Protein AF-A0A9D2QWA0-F1 (afdb_monomer)

Solvent-accessible surface area (backbone atoms only — not comparable to full-atom values): 5371 Å² total; per-residue (Å²): 86,60,29,34,27,44,68,41,80,89,77,74,42,42,28,40,41,16,81,89,75,77,43,72,44,80,60,57,70,72,38,72,33,29,41,60,56,93,96,42,76,44,83,41,35,37,32,66,38,80,91,77,73,41,72,27,36,65,100,41,71,89,48,75,50,66,71,34,50,34,31,42,85,59,55,69,39,95,89,42,96,81,40,60,78,82,78,81,129

Secondary structure (DSSP, 8-state):
-EEEEEEETTTTEEEEEETTTTEEEEE-TT-EEEEEETTEEEEEEEEEETTTTEEEETT-TTS--TT-EEE---S--TT-TT-------

Radius of gyration: 13.7 Å; Cα contacts (8 Å, |Δi|>4): 155; chains: 1; bounding box: 30×34×34 Å

Foldseek 3Di:
DKAWWAADPVVRWIWGQDPPVNDIGTDDQQDWKFFDDPPDTDIWGWHQDPVVRDIDTVVPRVDDRHGTIIGDDQLDDVVDPRSDPPPDD

Sequence (89 aa):
MMGVLHINHRENKISLDSHTEHRKIDLASGQYIYFKVKNSWIPVMVKYSPESGRWCFCHMENININGQEAMVKDFYDPEDPGSQKSEHR

pLDDT: mean 87.52, std 16.19, range [35.06, 98.06]

Nearest PDB structures (foldseek):
  3nrl-assembly1_A  TM=8.599E-01  e=1.094E-03  Mediterraneibacter gnavus ATCC 29149
  2f43-assembly1_B  TM=4.389E-01  e=7.602E-01  Rattus norvegicus
  6vej-assembly1_P  TM=4.561E-01  e=1.399E+00  Pseudomonas aeruginosa
  1mab-assembly1_B  TM=4.113E-01  e=1.563E+00  Rattus norvegicus
  8f8u-assembly1_A  TM=4.765E-01  e=2.436E+00  Klebsiella pneumoniae subsp. pneumoniae 1158

Structure (mmCIF, N/CA/C/O backbone):
data_AF-A0A9D2QWA0-F1
#
_entry.id   AF-A0A9D2QWA0-F1
#
loop_
_atom_site.group_PDB
_atom_site.id
_atom_site.type_symbol
_atom_site.label_atom_id
_atom_site.label_alt_id
_atom_site.label_comp_id
_atom_site.label_asym_id
_atom_site.label_entity_id
_atom_site.label_seq_id
_atom_site.pdbx_PDB_ins_code
_atom_site.Cartn_x
_atom_site.Cartn_y
_atom_site.Cartn_z
_atom_site.occupancy
_atom_site.B_iso_or_equiv
_atom_site.auth_seq_id
_atom_site.auth_comp_id
_atom_site.auth_asym_id
_atom_site.auth_atom_id
_atom_site.pdbx_PDB_model_num
ATOM 1 N N . MET A 1 1 ? 7.870 6.884 -6.909 1.00 89.81 1 MET A N 1
ATOM 2 C CA . MET A 1 1 ? 8.564 5.757 -6.252 1.00 89.81 1 MET A CA 1
ATOM 3 C C . MET A 1 1 ? 7.724 4.480 -6.296 1.00 89.81 1 MET A C 1
ATOM 5 O O . MET A 1 1 ? 6.570 4.495 -5.867 1.00 89.81 1 MET A O 1
ATOM 9 N N . MET A 1 2 ? 8.296 3.374 -6.781 1.00 94.75 2 MET A N 1
ATOM 10 C CA . MET A 1 2 ? 7.685 2.028 -6.769 1.00 94.75 2 MET A CA 1
ATOM 11 C C . MET A 1 2 ? 8.417 1.122 -5.771 1.00 94.75 2 MET A C 1
ATOM 13 O O . MET A 1 2 ? 9.642 1.181 -5.676 1.00 94.75 2 MET A O 1
ATOM 17 N N . GLY A 1 3 ? 7.689 0.272 -5.047 1.00 96.75 3 GLY A N 1
ATOM 18 C CA . GLY A 1 3 ? 8.272 -0.619 -4.046 1.00 96.75 3 GLY A CA 1
ATOM 19 C C . GLY A 1 3 ? 7.299 -1.661 -3.498 1.00 96.75 3 GLY A C 1
ATOM 20 O O . GLY A 1 3 ? 6.225 -1.888 -4.057 1.00 96.75 3 GLY A O 1
ATOM 21 N N . VAL A 1 4 ? 7.677 -2.280 -2.382 1.00 97.81 4 VAL A N 1
ATOM 22 C CA . VAL A 1 4 ? 6.881 -3.281 -1.660 1.00 97.81 4 VAL A CA 1
ATOM 23 C C . VAL A 1 4 ? 6.417 -2.713 -0.321 1.00 97.81 4 VAL A C 1
ATOM 25 O O . VAL A 1 4 ? 7.168 -2.033 0.380 1.00 97.81 4 VAL A O 1
ATOM 28 N N . LEU A 1 5 ? 5.158 -2.963 0.034 1.00 98.06 5 LEU A N 1
ATOM 29 C CA . LEU A 1 5 ? 4.584 -2.531 1.304 1.00 98.06 5 LEU A CA 1
ATOM 30 C C . LEU A 1 5 ? 5.052 -3.421 2.456 1.00 98.06 5 LEU A C 1
ATOM 32 O O . LEU A 1 5 ? 4.906 -4.641 2.410 1.00 98.06 5 LEU A O 1
ATOM 36 N N . HIS A 1 6 ? 5.526 -2.802 3.533 1.00 97.94 6 HIS A N 1
ATOM 37 C CA . HIS A 1 6 ? 5.951 -3.481 4.751 1.00 97.94 6 HIS A CA 1
ATOM 38 C C . HIS A 1 6 ? 5.279 -2.886 5.981 1.00 97.94 6 HIS A C 1
ATOM 40 O O . HIS A 1 6 ? 5.351 -1.675 6.215 1.00 97.94 6 HIS A O 1
ATOM 46 N N . ILE A 1 7 ? 4.680 -3.754 6.798 1.00 97.31 7 ILE A N 1
ATOM 47 C CA . ILE A 1 7 ? 4.154 -3.395 8.115 1.00 97.31 7 ILE A CA 1
ATOM 48 C C . ILE A 1 7 ? 5.224 -3.639 9.182 1.00 97.31 7 ILE A C 1
ATOM 50 O O . ILE A 1 7 ? 5.720 -4.753 9.350 1.00 97.31 7 ILE A O 1
ATOM 54 N N . ASN A 1 8 ? 5.521 -2.607 9.967 1.00 95.62 8 ASN A N 1
ATOM 55 C CA . ASN A 1 8 ? 6.226 -2.741 11.234 1.00 95.62 8 ASN A CA 1
ATOM 56 C C . ASN A 1 8 ? 5.195 -2.867 12.364 1.00 95.62 8 ASN A C 1
ATOM 58 O O . ASN A 1 8 ? 4.610 -1.876 12.801 1.00 95.62 8 ASN A O 1
ATOM 62 N N . HIS A 1 9 ? 4.995 -4.089 12.861 1.00 90.69 9 HIS A N 1
ATOM 63 C CA . HIS A 1 9 ? 4.032 -4.369 13.929 1.00 90.69 9 HIS A CA 1
ATOM 64 C C . HIS A 1 9 ? 4.393 -3.737 15.281 1.00 90.69 9 HIS A C 1
ATOM 66 O O . HIS A 1 9 ? 3.496 -3.495 16.081 1.00 90.69 9 HIS A O 1
ATOM 72 N N . ARG A 1 10 ? 5.678 -3.461 15.550 1.00 92.19 10 ARG A N 1
ATOM 73 C CA . ARG A 1 10 ? 6.106 -2.853 16.823 1.00 92.19 10 ARG A CA 1
ATOM 74 C C . ARG A 1 10 ? 5.750 -1.373 16.893 1.00 92.19 10 ARG A C 1
ATOM 76 O O . ARG A 1 10 ? 5.358 -0.890 17.945 1.00 92.19 10 ARG A O 1
ATOM 83 N N . GLU A 1 11 ? 5.882 -0.674 15.771 1.00 93.44 11 GLU A N 1
ATOM 84 C CA . GLU A 1 11 ? 5.608 0.766 15.667 1.00 93.44 11 GLU A CA 1
ATOM 85 C C . GLU A 1 11 ? 4.218 1.071 15.099 1.00 93.44 11 GLU A C 1
ATOM 87 O O . GLU A 1 11 ? 3.840 2.233 14.994 1.00 93.44 11 GLU A O 1
ATOM 92 N N . ASN A 1 12 ? 3.468 0.037 14.708 1.00 93.62 12 ASN A N 1
ATOM 93 C CA . ASN A 1 12 ? 2.205 0.153 13.986 1.00 93.62 12 ASN A CA 1
ATOM 94 C C . ASN A 1 12 ? 2.296 1.065 12.745 1.00 93.62 12 ASN A C 1
ATOM 96 O O . ASN A 1 12 ? 1.397 1.855 12.457 1.00 93.62 12 ASN A O 1
ATOM 100 N N . LYS A 1 13 ? 3.391 0.944 11.991 1.00 96.38 13 LYS A N 1
ATOM 101 C CA . LYS A 1 13 ? 3.635 1.721 10.770 1.00 96.38 13 LYS A CA 1
ATOM 102 C C . LYS A 1 13 ? 3.545 0.848 9.536 1.00 96.38 13 LYS A C 1
ATOM 104 O O . LYS A 1 13 ? 3.883 -0.335 9.577 1.00 96.38 13 LYS A O 1
ATOM 109 N N . ILE A 1 14 ? 3.170 1.468 8.428 1.00 98.00 14 ILE A N 1
ATOM 110 C CA . ILE A 1 14 ? 3.308 0.903 7.094 1.00 98.00 14 ILE A CA 1
ATOM 111 C C . ILE A 1 14 ? 4.267 1.772 6.284 1.00 98.00 14 ILE A C 1
ATOM 113 O O . ILE A 1 14 ? 4.289 2.994 6.414 1.00 98.00 14 ILE A O 1
ATOM 117 N N . SER A 1 15 ? 5.076 1.122 5.461 1.00 97.50 15 SER A N 1
ATOM 118 C CA . SER A 1 15 ? 6.108 1.766 4.657 1.00 97.50 15 SER A CA 1
ATOM 119 C C . SER A 1 15 ? 6.180 1.139 3.273 1.00 97.50 15 SER A C 1
ATOM 121 O O . SER A 1 15 ? 5.857 -0.037 3.121 1.00 97.50 15 SER A O 1
ATOM 123 N N . LEU A 1 16 ? 6.600 1.917 2.282 1.00 97.62 16 LEU A N 1
ATOM 124 C CA . LEU A 1 16 ? 6.940 1.449 0.945 1.00 97.62 16 LEU A CA 1
ATOM 125 C C . LEU A 1 16 ? 8.464 1.386 0.828 1.00 97.62 16 LEU A C 1
ATOM 127 O O . LEU A 1 16 ? 9.132 2.411 0.969 1.00 97.62 16 LEU A O 1
ATOM 131 N N . ASP A 1 17 ? 9.000 0.196 0.583 1.00 97.25 17 ASP A N 1
ATOM 132 C CA . ASP A 1 17 ? 10.434 -0.050 0.418 1.00 97.25 17 ASP A CA 1
ATOM 133 C C . ASP A 1 17 ? 10.756 -0.290 -1.061 1.00 97.25 17 ASP A C 1
ATOM 135 O O . ASP A 1 17 ? 10.228 -1.212 -1.688 1.00 97.25 17 ASP A O 1
ATOM 139 N N . SER A 1 18 ? 11.584 0.577 -1.640 1.00 95.62 18 SER A N 1
ATOM 140 C CA . SER A 1 18 ? 12.078 0.445 -3.005 1.00 95.62 18 SER A CA 1
ATOM 141 C C . SER A 1 18 ? 13.518 -0.042 -2.983 1.00 95.62 18 SER A C 1
ATOM 143 O O . SER A 1 18 ? 14.452 0.723 -2.729 1.00 95.62 18 SER A O 1
ATOM 145 N N . HIS A 1 19 ? 13.708 -1.312 -3.336 1.00 90.12 19 HIS A N 1
ATOM 146 C CA . HIS A 1 19 ? 15.041 -1.888 -3.492 1.00 90.12 19 HIS A CA 1
ATOM 147 C C . HIS A 1 19 ? 15.852 -1.214 -4.604 1.00 90.12 19 HIS A C 1
ATOM 149 O O . HIS A 1 19 ? 17.064 -1.087 -4.471 1.00 90.12 19 HIS A O 1
ATOM 155 N N . THR A 1 20 ? 15.200 -0.772 -5.684 1.00 88.88 20 THR A N 1
ATOM 156 C CA . THR A 1 20 ? 15.866 -0.135 -6.831 1.00 88.88 20 THR A CA 1
ATOM 157 C C . THR A 1 20 ? 16.326 1.283 -6.526 1.00 88.88 20 THR A C 1
ATOM 159 O O . THR A 1 20 ? 17.374 1.702 -7.002 1.00 88.88 20 THR A O 1
ATOM 162 N N . GLU A 1 21 ? 15.548 2.025 -5.737 1.00 90.00 21 GLU A N 1
ATOM 163 C CA . GLU A 1 21 ? 15.873 3.403 -5.354 1.00 90.00 21 GLU A CA 1
ATOM 164 C C . GLU A 1 21 ? 16.660 3.468 -4.029 1.00 90.00 21 GLU A C 1
ATOM 166 O O . GLU A 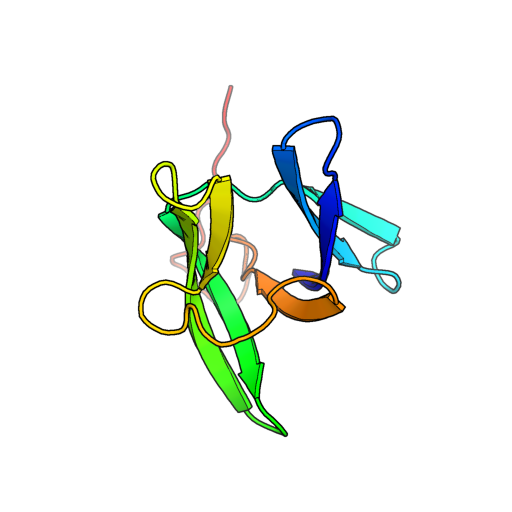1 21 ? 17.024 4.557 -3.592 1.00 90.00 21 GLU A O 1
ATOM 171 N N . HIS A 1 22 ? 16.905 2.322 -3.372 1.00 92.00 22 HIS A N 1
ATOM 172 C CA . HIS A 1 22 ? 17.464 2.227 -2.014 1.00 92.00 22 HIS A CA 1
ATOM 173 C C . HIS A 1 22 ? 16.775 3.177 -1.021 1.00 92.00 22 HIS A C 1
ATOM 175 O O . HIS A 1 22 ? 17.405 3.779 -0.149 1.00 92.00 22 HIS A O 1
ATOM 181 N N . ARG A 1 23 ? 15.459 3.331 -1.180 1.00 92.50 23 ARG A N 1
ATOM 182 C CA . ARG A 1 23 ? 14.653 4.323 -0.474 1.00 92.50 23 ARG A CA 1
ATOM 183 C C . ARG A 1 23 ? 13.495 3.630 0.215 1.00 92.50 23 ARG A C 1
ATOM 185 O O . ARG A 1 23 ? 12.874 2.734 -0.345 1.00 92.50 23 ARG A O 1
ATOM 192 N N . LYS A 1 24 ? 13.166 4.103 1.410 1.00 95.19 24 LYS A N 1
ATOM 193 C CA . LYS A 1 24 ? 11.993 3.680 2.166 1.00 95.19 24 LYS A CA 1
ATOM 194 C C . LYS A 1 24 ? 11.208 4.909 2.594 1.00 95.19 24 LYS A C 1
ATOM 196 O O . LYS A 1 24 ? 11.803 5.867 3.085 1.00 95.19 24 LYS A O 1
ATOM 201 N N . ILE A 1 25 ? 9.896 4.886 2.396 1.00 94.94 25 ILE A N 1
ATOM 202 C CA . ILE A 1 25 ? 9.000 5.967 2.820 1.00 94.94 25 ILE A CA 1
ATOM 203 C C . ILE A 1 25 ? 7.903 5.410 3.718 1.00 94.94 25 ILE A C 1
ATOM 205 O O . ILE A 1 25 ? 7.342 4.354 3.432 1.00 94.94 25 ILE A O 1
ATOM 209 N N . ASP A 1 26 ? 7.592 6.115 4.799 1.00 96.50 26 ASP A N 1
ATOM 210 C CA . ASP A 1 26 ? 6.436 5.797 5.635 1.00 96.50 26 ASP A CA 1
ATOM 211 C C . ASP A 1 26 ? 5.165 6.331 4.961 1.00 96.50 26 ASP A C 1
ATOM 213 O O . ASP A 1 26 ? 5.178 7.409 4.360 1.00 96.50 26 ASP A O 1
ATOM 217 N N . LEU A 1 27 ? 4.069 5.576 5.045 1.00 96.25 27 LEU A N 1
ATOM 218 C CA . LEU A 1 27 ? 2.770 5.993 4.517 1.00 96.25 27 LEU A CA 1
ATOM 219 C C . LEU A 1 27 ? 1.826 6.359 5.662 1.00 96.25 27 LEU A C 1
ATOM 221 O O . LEU A 1 27 ? 1.83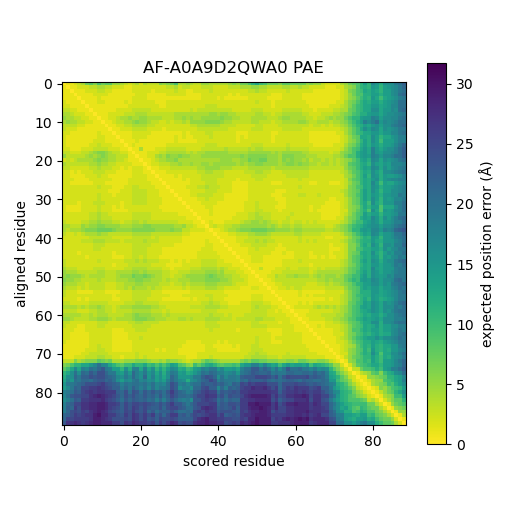3 5.735 6.726 1.00 96.25 27 LEU A O 1
ATOM 225 N N . ALA A 1 28 ? 0.973 7.349 5.417 1.00 95.75 28 ALA A N 1
ATOM 226 C CA . ALA A 1 28 ? -0.060 7.760 6.357 1.00 95.75 28 ALA A CA 1
ATOM 227 C C . ALA A 1 28 ? -1.395 7.046 6.084 1.00 95.75 28 ALA A C 1
ATOM 229 O O . ALA A 1 28 ? -1.739 6.724 4.946 1.00 95.75 28 ALA A O 1
ATOM 230 N N . SER A 1 29 ? -2.198 6.844 7.133 1.00 96.94 29 SER A N 1
ATOM 231 C CA . SER A 1 29 ? -3.595 6.429 6.957 1.00 96.94 29 SER A CA 1
ATOM 232 C C . SER A 1 29 ? -4.371 7.529 6.229 1.00 96.94 29 SER A C 1
ATOM 234 O O . SER A 1 29 ? -4.285 8.695 6.602 1.00 96.94 29 SER A O 1
ATOM 236 N N . GLY A 1 30 ? -5.139 7.157 5.208 1.00 96.69 30 GLY A N 1
ATOM 237 C CA . GLY A 1 30 ? -5.825 8.080 4.302 1.00 96.69 30 GLY A CA 1
ATOM 238 C C . GLY A 1 30 ? -5.038 8.408 3.029 1.00 96.69 30 GLY A C 1
ATOM 239 O O . GLY A 1 30 ? -5.578 9.061 2.138 1.00 96.69 30 GLY A O 1
ATOM 240 N N . GLN A 1 31 ? -3.788 7.953 2.906 1.00 95.75 31 GLN A N 1
ATOM 241 C CA . GLN A 1 31 ? -2.966 8.212 1.728 1.00 95.75 31 GLN A CA 1
ATOM 242 C C . GLN A 1 31 ? -3.381 7.328 0.546 1.00 95.75 31 GLN A C 1
ATOM 244 O O . GLN A 1 31 ? -3.555 6.114 0.685 1.00 95.75 31 GLN A O 1
ATOM 249 N N . TYR A 1 32 ? -3.495 7.941 -0.633 1.00 96.12 32 TYR A N 1
ATOM 250 C CA . TYR A 1 32 ? -3.691 7.224 -1.888 1.00 96.12 32 TYR A CA 1
ATOM 251 C C . TYR A 1 32 ? -2.365 6.695 -2.432 1.00 96.12 32 TYR A C 1
ATOM 253 O O . TYR A 1 32 ? -1.364 7.413 -2.475 1.00 96.12 32 TYR A O 1
ATOM 261 N N . ILE A 1 33 ? -2.389 5.447 -2.888 1.00 96.75 33 ILE A N 1
ATOM 262 C CA . ILE A 1 33 ?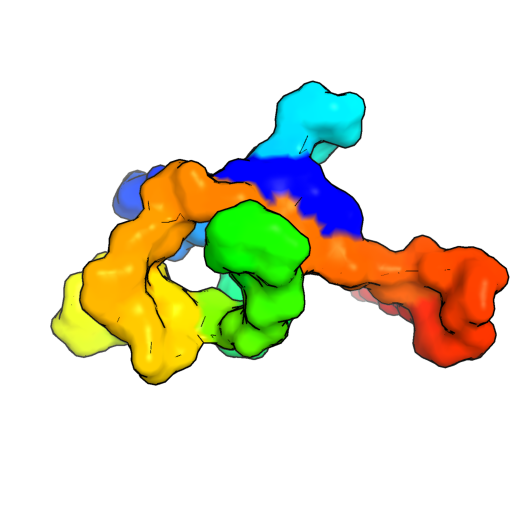 -1.291 4.786 -3.589 1.00 96.75 33 ILE A CA 1
ATOM 263 C C . ILE A 1 33 ? -1.845 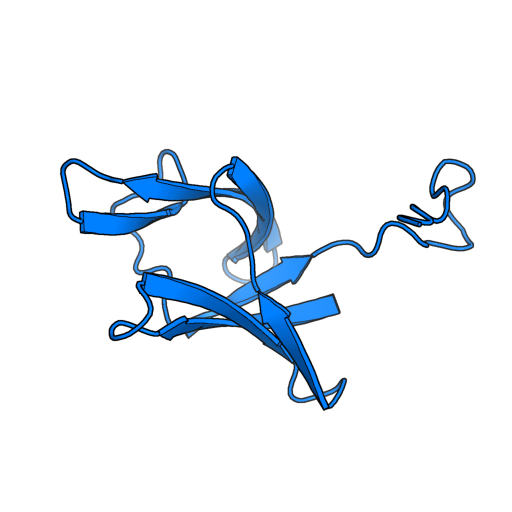4.023 -4.795 1.00 96.75 33 ILE A C 1
ATOM 265 O O . ILE A 1 33 ? -3.047 3.779 -4.892 1.00 96.75 33 ILE A O 1
ATOM 269 N N . TYR A 1 34 ? -0.967 3.583 -5.685 1.00 97.19 34 TYR A N 1
ATOM 270 C CA . TYR A 1 34 ? -1.302 2.616 -6.721 1.00 97.19 34 TYR A CA 1
ATOM 271 C C . TYR A 1 34 ? -0.890 1.220 -6.266 1.00 97.19 34 TYR A C 1
ATOM 273 O O . TYR A 1 34 ? 0.289 0.975 -6.043 1.00 97.19 34 TYR A O 1
ATOM 281 N N . PHE A 1 35 ? -1.844 0.306 -6.137 1.00 96.06 35 PHE A N 1
ATOM 282 C CA . PHE A 1 35 ? -1.609 -1.102 -5.820 1.00 96.06 35 PHE A CA 1
ATOM 283 C C . PHE A 1 35 ? -1.564 -1.923 -7.115 1.00 96.06 35 PHE A C 1
ATOM 285 O O . PHE A 1 35 ? -2.392 -1.728 -8.010 1.00 96.06 35 PHE A O 1
ATOM 292 N N . LYS A 1 36 ? -0.585 -2.823 -7.247 1.00 95.69 36 LYS A N 1
ATOM 293 C CA . LYS A 1 36 ? -0.443 -3.663 -8.438 1.00 95.69 36 LYS A CA 1
ATOM 294 C C . LYS A 1 36 ? -1.345 -4.890 -8.370 1.00 95.69 36 LYS A C 1
ATOM 296 O O . LYS A 1 36 ? -1.191 -5.748 -7.507 1.00 95.69 36 LYS A O 1
ATOM 301 N N . VAL A 1 37 ? -2.220 -5.037 -9.358 1.00 93.19 37 VAL A N 1
ATOM 302 C CA . VAL A 1 37 ? -3.018 -6.246 -9.581 1.00 93.19 37 VAL A CA 1
ATOM 303 C C . VAL A 1 37 ? -2.683 -6.795 -10.959 1.00 93.19 37 VAL A C 1
ATOM 305 O O . VAL A 1 37 ? -3.045 -6.210 -11.980 1.00 93.19 37 VAL A O 1
ATOM 30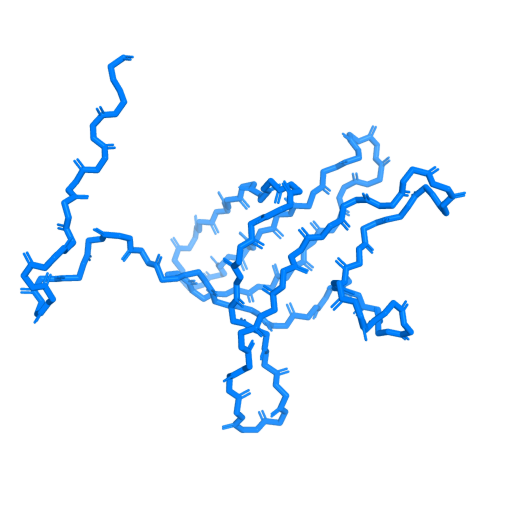8 N N . LYS A 1 38 ? -1.993 -7.942 -10.998 1.00 91.88 38 LYS A N 1
ATOM 309 C CA . LYS A 1 38 ? -1.462 -8.533 -12.238 1.00 91.88 38 LYS A CA 1
ATOM 310 C C . LYS A 1 38 ? -0.609 -7.504 -13.003 1.00 91.88 38 LYS A C 1
ATOM 312 O O . LYS A 1 38 ? 0.449 -7.113 -12.520 1.00 91.88 38 LYS A O 1
ATOM 317 N N . ASN A 1 39 ? -1.089 -7.042 -14.158 1.00 91.69 39 ASN A N 1
ATOM 318 C CA . ASN A 1 39 ? -0.403 -6.093 -15.038 1.00 91.69 39 ASN A CA 1
ATOM 319 C C . ASN A 1 39 ? -1.008 -4.680 -14.966 1.00 91.69 39 ASN A C 1
ATOM 321 O O . ASN A 1 39 ? -0.819 -3.882 -15.881 1.00 91.69 39 ASN A O 1
ATOM 325 N N . SER A 1 40 ? -1.776 -4.378 -13.919 1.00 94.50 40 SER A N 1
ATOM 326 C CA . SER A 1 40 ? -2.500 -3.114 -13.783 1.00 94.50 40 SER A CA 1
ATOM 327 C C . SER A 1 40 ? -2.217 -2.450 -12.444 1.00 94.50 40 SER A C 1
ATOM 329 O O . SER A 1 40 ? -2.057 -3.118 -11.425 1.00 94.50 40 SER A O 1
ATOM 331 N N . TRP A 1 41 ? -2.194 -1.121 -12.459 1.00 95.75 41 TRP A N 1
ATOM 332 C CA . TRP A 1 41 ? -2.077 -0.280 -11.275 1.00 95.75 41 TRP A CA 1
ATOM 333 C C . TRP A 1 41 ? -3.452 0.279 -10.935 1.00 95.75 41 TRP A C 1
ATOM 335 O O . TRP A 1 41 ? -4.042 0.991 -11.747 1.00 95.75 41 TRP A O 1
ATOM 345 N N . ILE A 1 42 ? -3.965 -0.049 -9.753 1.00 95.06 42 ILE A N 1
ATOM 346 C CA . ILE A 1 42 ? -5.261 0.441 -9.284 1.00 95.06 42 ILE A CA 1
ATOM 347 C C . ILE A 1 42 ? -5.068 1.457 -8.154 1.00 95.06 42 ILE A C 1
ATOM 349 O O . ILE A 1 42 ? -4.322 1.177 -7.214 1.00 95.06 42 ILE A O 1
ATOM 353 N N . PRO A 1 43 ? -5.703 2.641 -8.218 1.00 95.94 43 PRO A N 1
ATOM 354 C CA . PRO A 1 43 ? -5.641 3.601 -7.128 1.00 95.94 43 PRO A CA 1
ATOM 355 C C . PRO A 1 43 ? -6.434 3.067 -5.934 1.00 95.94 43 PRO A C 1
ATOM 357 O O . PRO A 1 43 ? -7.605 2.708 -6.056 1.00 95.94 43 PRO A O 1
ATOM 360 N N . VAL A 1 44 ? -5.793 3.019 -4.772 1.00 96.81 44 VAL A N 1
ATOM 361 C CA . VAL A 1 44 ? -6.393 2.571 -3.513 1.00 96.81 44 VAL A CA 1
ATOM 362 C C . VAL A 1 44 ? -5.955 3.483 -2.377 1.00 96.81 44 VAL A C 1
ATOM 364 O O . VAL A 1 44 ? -4.888 4.094 -2.423 1.00 96.81 44 VAL A O 1
ATOM 367 N N . MET A 1 45 ? -6.776 3.566 -1.335 1.00 97.44 45 MET A N 1
ATOM 368 C CA . MET A 1 45 ? -6.424 4.271 -0.107 1.00 97.44 45 MET A CA 1
ATOM 369 C C . MET A 1 45 ? -5.883 3.278 0.920 1.00 97.44 45 MET A C 1
ATOM 371 O O . MET A 1 45 ? -6.532 2.272 1.213 1.00 97.44 45 MET A O 1
ATOM 375 N N . VAL A 1 46 ? -4.723 3.579 1.497 1.00 97.44 46 VAL A N 1
ATOM 376 C CA . VAL A 1 46 ? -4.193 2.856 2.656 1.00 97.44 46 VAL A CA 1
ATOM 377 C C . VAL A 1 46 ? -4.858 3.397 3.914 1.00 97.44 46 VAL A C 1
ATOM 379 O O . VAL A 1 46 ? -4.907 4.607 4.124 1.00 97.44 46 VAL A O 1
ATOM 382 N N . LYS A 1 47 ? -5.361 2.512 4.771 1.00 96.88 47 LYS A N 1
ATOM 383 C CA . LYS A 1 47 ? -6.061 2.883 6.001 1.00 96.88 47 LYS A CA 1
ATOM 384 C C . LYS A 1 47 ? -5.591 2.016 7.162 1.00 96.88 47 LYS A C 1
ATOM 386 O O . LYS A 1 47 ? -5.433 0.807 7.016 1.00 96.88 47 LYS A O 1
ATOM 391 N N . TYR A 1 48 ? -5.420 2.627 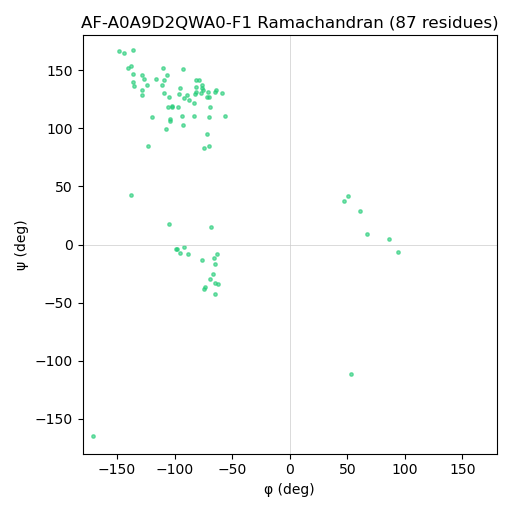8.329 1.00 96.56 48 TYR A N 1
ATOM 392 C CA . TYR A 1 48 ? -5.395 1.886 9.584 1.00 96.56 48 TYR A CA 1
ATOM 393 C C . TYR A 1 48 ? -6.829 1.738 10.102 1.00 96.56 48 TYR A C 1
ATOM 395 O O . TYR A 1 48 ? -7.538 2.732 10.251 1.00 96.56 48 TYR A O 1
ATOM 403 N N . SER A 1 49 ? -7.272 0.507 10.348 1.00 92.44 49 SER A N 1
ATOM 404 C CA . SER A 1 49 ? -8.570 0.208 10.955 1.00 92.44 49 SER A CA 1
ATOM 405 C C . SER A 1 49 ? -8.408 0.068 12.473 1.00 92.44 49 SER A C 1
ATOM 407 O O . SER A 1 49 ? -7.807 -0.919 12.915 1.00 92.44 49 SER A O 1
ATOM 409 N N . PRO A 1 50 ? -8.939 1.008 13.283 1.00 90.19 50 PRO A N 1
ATOM 410 C CA . PRO A 1 50 ? -8.868 0.917 14.740 1.00 90.19 50 PRO A CA 1
ATOM 411 C C . PRO A 1 50 ? -9.655 -0.277 15.289 1.00 90.19 50 PRO A C 1
ATOM 413 O O . PRO A 1 50 ? -9.232 -0.894 16.258 1.00 90.19 50 PRO A O 1
ATOM 416 N N . GLU A 1 51 ? -10.766 -0.635 14.639 1.00 90.62 51 GLU A N 1
ATOM 417 C CA . GLU A 1 51 ? -11.635 -1.746 15.047 1.00 90.62 51 GLU A CA 1
ATOM 418 C C . GLU A 1 51 ? -10.928 -3.099 14.935 1.00 90.62 51 GLU A C 1
ATOM 420 O O . GLU A 1 51 ? -11.033 -3.942 15.822 1.00 90.62 51 GLU A O 1
ATOM 425 N N . SER A 1 52 ? -10.180 -3.310 13.847 1.00 89.62 52 SER A N 1
ATOM 426 C CA . SER A 1 52 ? -9.470 -4.570 13.605 1.00 89.62 52 SER A CA 1
ATOM 427 C C . SER A 1 52 ? -7.990 -4.531 13.986 1.00 89.62 52 SER A C 1
ATOM 429 O O . SER A 1 52 ? -7.312 -5.547 13.814 1.00 89.62 52 SER A O 1
ATOM 431 N N . GLY A 1 53 ? -7.478 -3.371 14.412 1.00 91.81 53 GLY A N 1
ATOM 432 C CA . GLY A 1 53 ? -6.076 -3.132 14.764 1.00 91.81 53 GLY A CA 1
ATOM 433 C C . GLY A 1 53 ? -5.085 -3.356 13.616 1.00 91.81 53 GLY A C 1
ATOM 434 O O . GLY A 1 53 ? -3.954 -3.775 13.859 1.00 91.81 53 GLY A O 1
ATOM 435 N N . ARG A 1 54 ? -5.506 -3.165 12.358 1.00 94.88 54 ARG A N 1
ATOM 436 C CA . ARG A 1 54 ? -4.752 -3.603 11.168 1.00 94.88 54 ARG A CA 1
ATOM 437 C C . ARG A 1 54 ? -4.721 -2.543 10.075 1.00 94.88 54 ARG A C 1
ATOM 439 O O . ARG A 1 54 ? -5.696 -1.824 9.874 1.00 94.88 54 ARG A O 1
ATOM 446 N N . TRP A 1 55 ? -3.611 -2.502 9.344 1.00 97.62 55 TRP A N 1
ATOM 447 C CA . TRP A 1 55 ? -3.503 -1.779 8.080 1.00 97.62 55 TRP A CA 1
ATOM 448 C C . TRP A 1 55 ? -4.196 -2.563 6.964 1.00 97.62 55 TRP A C 1
ATOM 450 O O . TRP A 1 55 ? -4.041 -3.782 6.876 1.00 97.62 55 TRP A O 1
ATOM 460 N N . CYS A 1 56 ? -4.947 -1.868 6.118 1.00 97.25 56 CYS A N 1
ATOM 461 C CA . CYS A 1 56 ? -5.677 -2.442 4.995 1.00 97.25 56 CYS A CA 1
ATOM 462 C C . CYS A 1 56 ? -5.776 -1.456 3.825 1.00 97.25 56 CYS A C 1
ATOM 464 O O . CYS A 1 56 ? -5.524 -0.255 3.961 1.00 97.25 56 CYS A O 1
ATOM 466 N N . PHE A 1 57 ? -6.173 -1.980 2.669 1.00 97.25 57 PHE A N 1
ATOM 467 C CA . PHE A 1 57 ? -6.713 -1.167 1.589 1.00 97.25 57 PHE A CA 1
ATOM 468 C C . PHE A 1 57 ? -8.194 -0.898 1.869 1.00 97.25 57 PHE A C 1
ATOM 470 O O . PHE A 1 57 ? -8.948 -1.829 2.156 1.00 97.25 57 PHE A O 1
ATOM 477 N N . CYS A 1 58 ? -8.609 0.367 1.797 1.00 94.94 58 CYS A N 1
ATOM 478 C CA . CYS A 1 58 ? -10.004 0.753 1.999 1.00 94.94 58 CYS A CA 1
ATOM 479 C C . CYS A 1 58 ? -10.908 0.037 0.979 1.00 94.94 58 CYS A C 1
ATOM 481 O O . CYS A 1 58 ? -10.611 0.070 -0.217 1.00 94.94 58 CYS A O 1
ATOM 483 N N . HIS A 1 59 ? -11.994 -0.589 1.446 1.00 92.06 59 HIS A N 1
ATOM 484 C CA . HIS A 1 59 ? -12.933 -1.393 0.645 1.00 92.06 59 HIS A CA 1
ATOM 485 C C . HIS A 1 59 ? -12.355 -2.696 0.062 1.00 92.06 59 HIS A C 1
ATOM 487 O O . HIS A 1 59 ? -13.005 -3.345 -0.760 1.00 92.06 59 HIS A O 1
ATOM 493 N N . MET A 1 60 ? -11.140 -3.082 0.460 1.00 93.62 60 MET A N 1
ATOM 494 C CA . MET A 1 60 ? -10.478 -4.327 0.056 1.00 93.62 60 MET A CA 1
ATOM 495 C C . MET A 1 60 ? -9.783 -4.984 1.260 1.00 93.62 60 MET A C 1
ATOM 497 O O . MET A 1 60 ? -8.646 -5.454 1.178 1.00 93.62 60 MET A O 1
ATOM 501 N N . GLU A 1 61 ? -10.457 -5.005 2.411 1.00 92.88 61 GLU A N 1
ATOM 502 C CA . GLU A 1 61 ? -9.915 -5.466 3.696 1.00 92.88 61 GLU A CA 1
ATOM 503 C C . GLU A 1 61 ? -9.560 -6.963 3.713 1.00 92.88 61 GLU A C 1
ATOM 505 O O . GLU A 1 61 ? -8.810 -7.422 4.574 1.00 92.88 61 GLU A O 1
ATOM 510 N N . ASN A 1 62 ? -10.080 -7.730 2.754 1.00 93.12 62 ASN A N 1
ATOM 511 C CA . ASN A 1 62 ? -9.766 -9.142 2.557 1.00 93.12 62 ASN A CA 1
ATOM 512 C C . ASN A 1 62 ? -8.392 -9.381 1.903 1.00 93.12 62 ASN A C 1
ATOM 514 O O . ASN A 1 62 ? -7.917 -10.517 1.895 1.00 93.12 62 ASN A O 1
ATOM 518 N N . ILE A 1 63 ? -7.753 -8.348 1.345 1.00 93.88 63 ILE A N 1
ATOM 519 C CA . ILE A 1 63 ? -6.427 -8.449 0.730 1.00 93.88 63 ILE A CA 1
ATOM 520 C C . ILE A 1 63 ? -5.357 -8.198 1.794 1.00 93.88 63 ILE A C 1
ATOM 522 O O . ILE A 1 63 ? -5.363 -7.178 2.484 1.00 93.88 63 ILE A O 1
ATOM 526 N N . ASN A 1 64 ? -4.386 -9.110 1.899 1.00 94.38 64 ASN A N 1
ATOM 527 C CA . ASN A 1 64 ? -3.213 -8.877 2.734 1.00 94.38 64 ASN A CA 1
ATOM 528 C C . ASN A 1 64 ? -2.331 -7.789 2.107 1.00 94.38 64 ASN A C 1
ATOM 530 O O . ASN A 1 64 ? -1.679 -8.036 1.094 1.00 94.38 64 ASN A O 1
ATOM 534 N N . ILE A 1 65 ? -2.295 -6.616 2.738 1.00 96.62 65 ILE A N 1
ATOM 535 C CA . ILE A 1 65 ? -1.510 -5.459 2.292 1.00 96.62 65 ILE A CA 1
ATOM 536 C C . ILE A 1 65 ? 0.008 -5.661 2.441 1.00 96.62 65 ILE A C 1
ATOM 538 O O . ILE A 1 65 ? 0.782 -5.097 1.671 1.00 96.62 65 ILE A O 1
ATOM 542 N N . ASN A 1 66 ? 0.455 -6.462 3.414 1.00 97.25 66 ASN A N 1
ATOM 543 C CA . ASN A 1 66 ? 1.880 -6.668 3.666 1.00 97.25 66 ASN A CA 1
ATOM 544 C C . ASN A 1 66 ? 2.501 -7.528 2.556 1.00 97.25 66 ASN A C 1
ATOM 546 O O . ASN A 1 66 ? 2.018 -8.628 2.283 1.00 97.25 66 ASN A O 1
ATOM 550 N N . GLY A 1 67 ? 3.584 -7.043 1.953 1.00 97.31 67 GLY A N 1
ATOM 551 C CA . GLY A 1 67 ? 4.276 -7.686 0.838 1.00 97.31 67 GLY A CA 1
ATOM 552 C C . GLY A 1 67 ? 3.710 -7.355 -0.545 1.00 97.31 67 GLY A C 1
ATOM 553 O O . GLY A 1 67 ? 4.171 -7.931 -1.525 1.00 97.31 67 GLY A O 1
ATOM 554 N N . GLN A 1 68 ? 2.726 -6.456 -0.654 1.00 97.62 68 GLN A N 1
ATOM 555 C CA . GLN A 1 68 ? 2.165 -6.071 -1.951 1.00 97.62 68 GLN A CA 1
ATOM 556 C C . GLN A 1 68 ? 3.030 -5.031 -2.661 1.00 97.62 68 GLN A C 1
ATOM 558 O O . GLN A 1 68 ? 3.531 -4.096 -2.035 1.00 97.62 68 GLN A O 1
ATOM 563 N N . GLU A 1 69 ? 3.148 -5.167 -3.981 1.00 97.44 69 GLU A N 1
ATOM 564 C CA . GLU A 1 69 ? 3.757 -4.145 -4.829 1.00 97.44 69 GLU A CA 1
ATOM 565 C C . GLU A 1 69 ? 2.844 -2.921 -4.931 1.00 97.44 69 GLU A C 1
ATOM 567 O O . GLU A 1 69 ? 1.647 -3.023 -5.231 1.00 97.44 69 GLU A O 1
ATOM 572 N N . ALA A 1 70 ? 3.428 -1.749 -4.711 1.00 97.25 70 ALA A N 1
ATOM 573 C CA . ALA A 1 70 ? 2.733 -0.485 -4.803 1.00 97.25 70 ALA A CA 1
ATOM 574 C C . ALA A 1 70 ? 3.622 0.629 -5.364 1.00 97.25 70 ALA A C 1
ATOM 576 O O . ALA A 1 70 ?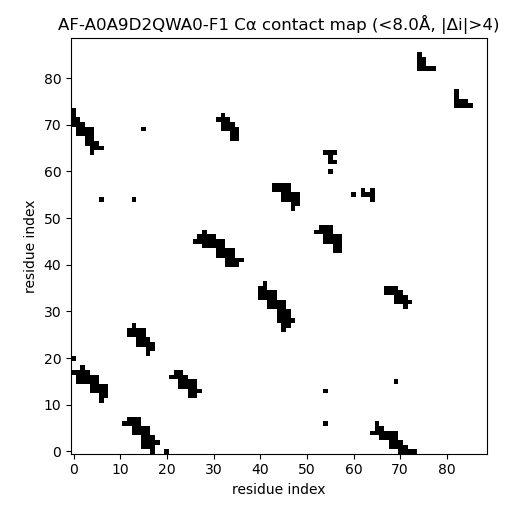 4.848 0.530 -5.421 1.00 97.25 70 ALA A O 1
ATOM 577 N N . MET A 1 71 ? 2.983 1.717 -5.768 1.00 96.06 71 MET A N 1
ATOM 578 C CA . MET A 1 71 ? 3.638 2.919 -6.251 1.00 96.06 71 MET A CA 1
ATOM 579 C C . MET A 1 71 ? 2.990 4.153 -5.630 1.00 96.06 71 MET A C 1
ATOM 581 O O . MET A 1 71 ? 1.768 4.284 -5.580 1.00 96.06 71 MET A O 1
ATOM 585 N N . VAL A 1 72 ? 3.828 5.086 -5.199 1.00 93.81 72 VAL A N 1
ATOM 586 C CA . VAL A 1 72 ? 3.434 6.458 -4.880 1.00 93.81 72 VAL A CA 1
ATOM 587 C C . VAL A 1 72 ? 3.928 7.337 -6.023 1.00 93.81 72 VAL A C 1
ATOM 589 O O . VAL A 1 72 ? 5.108 7.273 -6.385 1.00 93.81 72 VAL A O 1
ATOM 592 N N . LYS A 1 73 ? 3.033 8.134 -6.621 1.00 84.94 73 LYS A N 1
ATOM 593 C CA . LYS A 1 73 ? 3.443 9.163 -7.583 1.00 84.94 73 LYS A CA 1
ATOM 594 C C . LYS A 1 73 ? 4.181 10.236 -6.782 1.00 84.94 73 LYS A C 1
ATO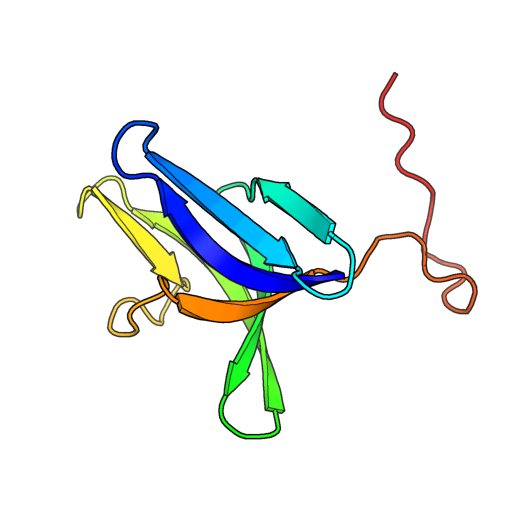M 596 O O . LYS A 1 73 ? 3.607 10.797 -5.852 1.00 84.94 73 LYS A O 1
ATOM 601 N N . ASP A 1 74 ? 5.455 10.467 -7.084 1.00 70.94 74 ASP A N 1
ATOM 602 C CA . ASP A 1 74 ? 6.153 11.614 -6.512 1.00 70.94 74 ASP A CA 1
ATOM 603 C C . ASP A 1 74 ? 5.479 12.877 -7.068 1.00 70.94 74 ASP A C 1
ATOM 605 O O . ASP A 1 74 ? 5.270 12.984 -8.274 1.00 70.94 74 ASP A O 1
ATOM 609 N N . PHE A 1 75 ? 5.130 13.834 -6.204 1.00 58.12 75 PHE A N 1
ATOM 610 C CA . PHE A 1 75 ? 4.535 15.127 -6.590 1.00 58.12 75 PHE A CA 1
ATOM 611 C C . PHE A 1 75 ? 5.511 16.048 -7.350 1.00 58.12 75 PHE A C 1
ATOM 613 O O . PHE A 1 75 ? 5.282 17.249 -7.448 1.00 58.12 75 PHE A O 1
ATOM 620 N N . TYR A 1 76 ? 6.629 15.508 -7.837 1.00 53.78 76 TYR A N 1
ATOM 621 C CA . TYR A 1 76 ? 7.517 16.182 -8.767 1.00 53.78 76 TYR A CA 1
ATOM 622 C C . TYR A 1 76 ? 7.664 15.318 -10.012 1.00 53.78 76 TYR A C 1
ATOM 624 O O . TYR A 1 76 ? 8.579 14.506 -10.135 1.00 53.78 76 TYR A O 1
ATOM 632 N N . ASP A 1 77 ? 6.715 15.488 -10.914 1.00 57.91 77 ASP A N 1
ATOM 633 C CA . ASP A 1 77 ? 6.767 14.970 -12.267 1.00 57.91 77 ASP A CA 1
ATOM 634 C C . ASP A 1 77 ? 7.102 16.154 -13.196 1.00 57.91 77 ASP A C 1
ATOM 636 O O . ASP A 1 77 ? 6.276 17.054 -13.345 1.00 57.91 77 ASP A O 1
ATOM 640 N N . PRO A 1 78 ? 8.325 16.236 -13.758 1.00 57.28 78 PRO A N 1
ATOM 641 C CA . PRO A 1 78 ? 8.739 17.364 -14.596 1.00 57.28 78 PRO A CA 1
ATOM 642 C C . PRO A 1 78 ? 7.950 17.473 -15.912 1.00 57.28 78 PRO A C 1
ATOM 644 O O . PRO A 1 78 ? 8.042 18.506 -16.574 1.00 57.28 78 PRO A O 1
ATOM 647 N N . GLU A 1 79 ? 7.174 16.448 -16.284 1.00 63.94 79 GLU A N 1
ATOM 648 C CA . GLU A 1 79 ? 6.260 16.463 -17.434 1.00 63.94 79 GLU A CA 1
ATOM 649 C C . GLU A 1 79 ? 4.812 16.829 -17.039 1.00 63.94 79 GLU A C 1
ATOM 651 O O . GLU A 1 79 ? 3.975 17.073 -17.908 1.00 63.94 79 GLU A O 1
ATOM 656 N N . ASP A 1 80 ? 4.519 16.930 -15.736 1.00 62.22 80 ASP A N 1
ATOM 657 C CA . ASP A 1 80 ? 3.228 17.336 -15.174 1.00 62.22 80 ASP A CA 1
ATOM 658 C C . ASP A 1 80 ? 3.336 18.758 -14.583 1.00 62.22 80 ASP A C 1
ATOM 660 O O . ASP A 1 80 ? 3.804 18.936 -13.454 1.00 62.22 80 ASP A O 1
ATOM 664 N N . PRO A 1 81 ? 2.888 19.806 -15.300 1.00 56.84 81 PRO A N 1
ATOM 665 C CA . PRO A 1 81 ? 3.023 21.194 -14.851 1.00 56.84 81 PRO A CA 1
ATOM 666 C C . PRO A 1 81 ? 2.262 21.515 -13.548 1.00 56.84 81 PRO A C 1
ATOM 668 O O . PRO A 1 81 ? 2.434 22.607 -13.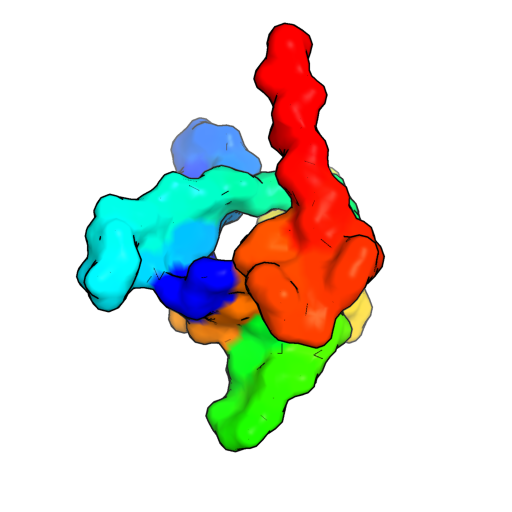006 1.00 56.84 81 PRO A O 1
ATOM 671 N N . GLY A 1 82 ? 1.433 20.595 -13.031 1.00 55.84 82 GLY A N 1
ATOM 672 C CA . GLY A 1 82 ? 0.750 20.717 -11.737 1.00 55.84 82 GLY A CA 1
ATOM 673 C C . GLY A 1 82 ? 1.542 20.193 -10.529 1.00 55.84 82 GLY A C 1
ATOM 674 O O . GLY A 1 82 ? 1.120 20.401 -9.391 1.00 55.84 82 GLY A O 1
ATOM 675 N N . SER A 1 83 ? 2.682 19.529 -10.745 1.00 57.47 83 SER A N 1
ATOM 676 C CA . SER A 1 83 ? 3.543 18.996 -9.682 1.00 57.47 83 SER A CA 1
ATOM 677 C C . SER A 1 83 ? 4.335 20.110 -8.977 1.00 57.47 83 SER A C 1
ATOM 679 O O . SER A 1 83 ? 5.488 20.399 -9.301 1.00 57.47 83 SER A O 1
ATOM 681 N N . GLN A 1 84 ? 3.720 20.792 -8.006 1.00 52.50 84 GLN A N 1
ATOM 682 C CA . GLN A 1 84 ? 4.444 21.725 -7.138 1.00 52.50 84 GLN A CA 1
ATOM 683 C C . GLN A 1 84 ? 5.280 20.959 -6.103 1.00 52.50 84 GLN A C 1
ATOM 685 O O . GLN A 1 84 ? 4.774 20.084 -5.401 1.00 52.50 84 GLN A O 1
ATOM 690 N N . LYS A 1 85 ? 6.554 21.352 -5.939 1.00 47.41 85 LYS A N 1
ATOM 691 C CA . LYS A 1 85 ? 7.370 20.947 -4.787 1.00 47.41 85 LYS A CA 1
ATOM 692 C C . LYS A 1 85 ? 6.646 21.364 -3.510 1.00 47.41 85 LYS A C 1
ATOM 694 O O . LYS A 1 85 ? 6.567 22.550 -3.201 1.00 47.41 85 LYS A O 1
ATOM 699 N N . SER A 1 86 ? 6.144 20.399 -2.751 1.00 52.31 86 SER A N 1
ATOM 700 C CA . SER A 1 86 ? 5.708 20.638 -1.381 1.00 52.31 86 SER A CA 1
ATOM 701 C C . SER A 1 86 ? 6.947 20.887 -0.515 1.00 52.31 86 SER A C 1
ATOM 703 O O . SER A 1 86 ? 7.490 19.965 0.090 1.00 52.31 86 SER A O 1
ATOM 705 N N . GLU A 1 87 ? 7.427 22.129 -0.494 1.00 45.09 87 GLU A N 1
ATOM 706 C CA . GLU A 1 87 ? 8.398 22.601 0.491 1.00 45.09 87 GLU A CA 1
ATOM 707 C C . GLU A 1 87 ? 7.676 22.722 1.841 1.00 45.09 87 GLU A C 1
ATOM 709 O O . GLU A 1 87 ? 6.994 23.708 2.110 1.00 45.09 87 GLU A O 1
ATOM 714 N N . HIS A 1 88 ? 7.768 21.692 2.685 1.00 41.25 88 HIS A N 1
ATOM 715 C CA . HIS A 1 88 ? 7.454 21.847 4.106 1.00 41.25 88 HIS A CA 1
ATOM 716 C C . HIS A 1 88 ? 8.696 22.406 4.805 1.00 41.25 88 HIS A C 1
ATOM 718 O O . HIS A 1 88 ? 9.728 21.737 4.881 1.00 41.25 88 HIS A O 1
ATOM 724 N N . ARG A 1 89 ? 8.580 23.664 5.236 1.00 35.06 89 ARG A N 1
ATOM 725 C CA . ARG A 1 89 ? 9.497 24.353 6.148 1.00 35.06 89 ARG A CA 1
ATOM 726 C C . ARG A 1 89 ? 9.252 23.929 7.590 1.00 35.06 89 ARG A C 1
ATOM 728 O O . ARG A 1 89 ? 8.074 23.665 7.917 1.00 35.06 89 ARG A O 1
#

Mean predicted aligned error: 7.02 Å

Organism: NCBI:txid2838483